Protein AF-A0A822ZJR9-F1 (afdb_monomer)

Structure (mmCIF, N/CA/C/O backbone):
data_AF-A0A822ZJR9-F1
#
_entry.id   AF-A0A822ZJR9-F1
#
loop_
_atom_site.group_PDB
_atom_site.id
_atom_site.type_symbol
_atom_site.label_atom_id
_atom_site.label_alt_id
_atom_site.label_comp_id
_atom_site.label_asym_id
_atom_site.label_entity_id
_atom_site.label_seq_id
_atom_site.pdbx_PDB_ins_code
_atom_site.Cartn_x
_atom_site.Cartn_y
_atom_site.Cartn_z
_atom_site.occupancy
_atom_site.B_iso_or_equiv
_atom_site.auth_seq_id
_atom_site.auth_comp_id
_atom_site.auth_asym_id
_atom_site.auth_atom_id
_atom_site.pdbx_PDB_model_num
ATOM 1 N N . MET A 1 1 ? 11.498 7.352 3.645 1.00 55.00 1 MET A N 1
ATOM 2 C CA . MET A 1 1 ? 10.530 6.544 2.865 1.00 55.00 1 MET A CA 1
ATOM 3 C C . MET A 1 1 ? 10.529 6.966 1.401 1.00 55.00 1 MET A C 1
ATOM 5 O O . MET A 1 1 ? 10.948 6.162 0.586 1.00 55.00 1 MET A O 1
ATOM 9 N N . ALA A 1 2 ? 10.195 8.222 1.071 1.00 63.12 2 ALA A N 1
ATOM 10 C CA . ALA A 1 2 ? 10.284 8.733 -0.307 1.00 63.12 2 ALA A CA 1
ATOM 11 C C . ALA A 1 2 ? 11.698 8.633 -0.921 1.00 63.12 2 ALA A C 1
ATOM 13 O O . ALA A 1 2 ? 11.830 8.381 -2.107 1.00 63.12 2 ALA A O 1
ATOM 14 N N . HIS A 1 3 ? 12.758 8.756 -0.108 1.00 62.84 3 HIS A N 1
ATOM 15 C CA . HIS A 1 3 ? 14.145 8.642 -0.580 1.00 62.84 3 HIS A CA 1
ATOM 16 C C . HIS A 1 3 ? 14.495 7.245 -1.129 1.00 62.84 3 HIS A C 1
ATOM 18 O O . HIS A 1 3 ? 15.097 7.144 -2.191 1.00 62.84 3 HIS A O 1
ATOM 24 N N . SER A 1 4 ? 14.069 6.171 -0.454 1.00 65.31 4 SER A N 1
ATOM 25 C CA . SER A 1 4 ? 14.278 4.793 -0.924 1.00 65.31 4 SER A CA 1
ATOM 26 C C . SER A 1 4 ? 13.485 4.521 -2.204 1.00 65.31 4 SER A C 1
ATOM 28 O O . SER A 1 4 ? 14.020 3.955 -3.148 1.00 65.31 4 SER A O 1
ATOM 30 N N . LEU A 1 5 ? 12.238 4.999 -2.263 1.00 67.38 5 LEU A N 1
ATOM 31 C CA . LEU A 1 5 ? 11.376 4.917 -3.448 1.00 67.38 5 LEU A CA 1
ATOM 32 C C . LEU A 1 5 ? 11.964 5.672 -4.649 1.00 67.38 5 LEU A C 1
ATOM 34 O O . LEU A 1 5 ? 12.014 5.125 -5.743 1.00 67.38 5 LEU A O 1
ATOM 38 N N . ALA A 1 6 ? 12.482 6.884 -4.440 1.00 73.94 6 ALA A N 1
ATOM 39 C CA . ALA A 1 6 ? 13.156 7.663 -5.478 1.00 73.94 6 ALA A CA 1
ATOM 40 C C . ALA A 1 6 ? 14.447 6.985 -5.967 1.00 73.94 6 ALA A C 1
ATOM 42 O O . ALA A 1 6 ? 14.752 7.016 -7.158 1.00 73.94 6 ALA A O 1
ATOM 43 N N . HIS A 1 7 ? 15.192 6.339 -5.065 1.00 71.69 7 HIS A N 1
ATOM 44 C CA . HIS A 1 7 ? 16.377 5.567 -5.427 1.00 71.69 7 HIS A CA 1
ATOM 45 C C . HIS A 1 7 ? 16.018 4.337 -6.276 1.00 71.69 7 HIS A C 1
ATOM 47 O O . HIS A 1 7 ? 16.627 4.112 -7.318 1.00 71.69 7 HIS A O 1
ATOM 53 N N . ILE A 1 8 ? 14.976 3.600 -5.886 1.00 69.06 8 ILE A N 1
ATOM 54 C CA . ILE A 1 8 ? 14.437 2.456 -6.634 1.00 69.06 8 ILE A CA 1
ATOM 55 C C . ILE A 1 8 ? 13.942 2.901 -8.019 1.00 69.06 8 ILE A C 1
ATOM 57 O O . ILE A 1 8 ? 14.329 2.310 -9.025 1.00 69.06 8 ILE A O 1
ATOM 61 N N . ALA A 1 9 ? 13.168 3.989 -8.092 1.00 70.75 9 ALA A N 1
ATOM 62 C CA . ALA A 1 9 ? 12.710 4.570 -9.354 1.00 70.75 9 ALA A CA 1
ATOM 63 C C . ALA A 1 9 ? 13.883 4.973 -10.264 1.00 70.75 9 ALA A C 1
ATOM 65 O O . ALA A 1 9 ? 13.851 4.710 -11.463 1.00 70.75 9 ALA A O 1
ATOM 66 N N . SER A 1 10 ? 14.955 5.544 -9.703 1.00 73.38 10 SER A N 1
ATOM 67 C CA . SER A 1 10 ? 16.170 5.878 -10.455 1.00 73.38 10 SER A CA 1
ATOM 68 C C . SER A 1 10 ? 16.875 4.641 -11.019 1.00 73.38 10 SER A C 1
ATOM 70 O O . SER A 1 10 ? 17.379 4.697 -12.136 1.00 73.38 10 SER A O 1
ATOM 72 N N . LEU A 1 11 ? 16.932 3.540 -10.268 1.00 67.81 11 LEU A N 1
ATOM 73 C CA . LEU A 1 11 ? 17.582 2.302 -10.714 1.00 67.81 11 LEU A CA 1
ATOM 74 C C . LEU A 1 11 ? 16.792 1.594 -11.812 1.00 67.81 11 LEU A C 1
ATOM 76 O O . LEU A 1 11 ? 17.369 1.012 -12.725 1.00 67.81 11 LEU A O 1
ATOM 80 N N . LEU A 1 12 ? 15.469 1.663 -11.733 1.00 64.94 12 LEU A N 1
ATOM 81 C CA . LEU A 1 12 ? 14.580 1.066 -12.723 1.00 64.94 12 LEU A CA 1
ATOM 82 C C . LEU A 1 12 ? 14.534 1.890 -14.016 1.00 64.94 12 LEU A C 1
ATOM 84 O O . LEU A 1 12 ? 14.572 1.312 -15.098 1.00 64.94 12 LEU A O 1
ATOM 88 N N . LYS A 1 13 ? 14.591 3.223 -13.911 1.00 65.19 13 LYS A N 1
ATOM 89 C CA . LYS A 1 13 ? 14.700 4.145 -15.052 1.00 65.19 13 LYS A CA 1
ATOM 90 C C . LYS A 1 13 ? 15.985 3.955 -15.870 1.00 65.19 13 LYS A C 1
ATOM 92 O O . LYS A 1 13 ? 15.970 4.140 -17.078 1.00 65.19 13 LYS A O 1
ATOM 97 N N . VAL A 1 14 ? 17.087 3.533 -15.242 1.00 59.12 14 VAL A N 1
ATOM 98 C CA . VAL A 1 14 ? 18.353 3.200 -15.934 1.00 59.12 14 VAL A CA 1
ATOM 99 C C . VAL A 1 14 ? 18.222 1.966 -16.847 1.00 59.12 14 VAL A C 1
ATOM 101 O O . VAL A 1 14 ? 19.058 1.771 -17.724 1.00 59.12 14 VAL A O 1
ATOM 104 N N . ARG A 1 15 ? 17.177 1.139 -16.684 1.00 55.38 15 ARG A N 1
ATOM 105 C CA . ARG A 1 15 ? 16.982 -0.104 -17.453 1.00 55.38 15 ARG A CA 1
ATOM 106 C C . ARG A 1 15 ? 15.928 -0.021 -18.563 1.00 55.38 15 ARG A C 1
ATOM 108 O O . ARG A 1 15 ? 15.879 -0.920 -19.396 1.00 55.38 15 ARG A O 1
ATOM 115 N N . GLU A 1 16 ? 15.089 1.013 -18.576 1.00 53.03 16 GLU A N 1
ATOM 116 C CA . GLU A 1 16 ? 14.049 1.206 -19.601 1.00 53.03 16 GLU A CA 1
ATOM 117 C C . GLU A 1 16 ? 14.581 1.672 -20.956 1.00 53.03 16 GLU A C 1
ATOM 119 O O . GLU A 1 16 ? 13.876 1.524 -21.951 1.00 53.03 16 GLU A O 1
ATOM 124 N N . ASP A 1 17 ? 15.818 2.177 -21.018 1.00 52.81 17 ASP A N 1
ATOM 125 C CA . ASP A 1 17 ? 16.456 2.563 -22.284 1.00 52.81 17 ASP A CA 1
ATOM 126 C C . ASP A 1 17 ? 16.652 1.372 -23.241 1.00 52.81 17 ASP A C 1
ATOM 128 O O . ASP A 1 17 ? 16.942 1.595 -24.415 1.00 52.81 17 ASP 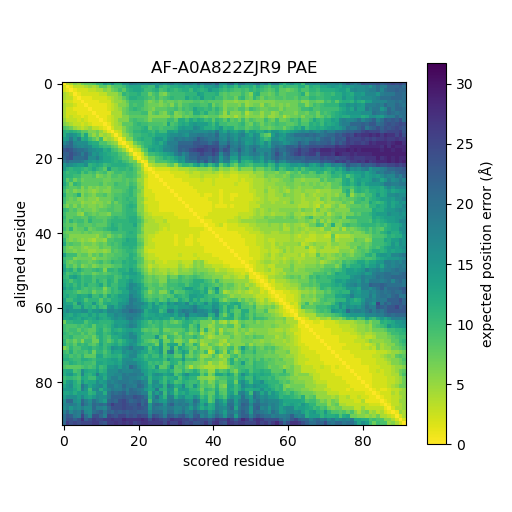A O 1
ATOM 132 N N . ASP A 1 18 ? 16.467 0.125 -22.776 1.00 52.31 18 ASP A N 1
ATOM 133 C CA . ASP A 1 18 ? 16.682 -1.056 -23.610 1.00 52.31 18 ASP A CA 1
ATOM 134 C C . ASP A 1 18 ? 15.397 -1.689 -24.173 1.00 52.31 18 ASP A C 1
ATOM 136 O O . ASP A 1 18 ? 15.343 -1.850 -25.388 1.00 52.31 18 ASP A O 1
ATOM 140 N N . GLN A 1 19 ? 14.337 -2.041 -23.420 1.00 50.09 19 GLN A N 1
ATOM 141 C CA . GLN A 1 19 ? 13.155 -2.709 -24.021 1.00 50.09 19 GLN A CA 1
ATOM 142 C C . GLN A 1 19 ? 11.825 -2.544 -23.250 1.00 50.09 19 GLN A C 1
ATOM 144 O O . GLN A 1 19 ? 11.732 -2.881 -22.075 1.00 50.09 19 GLN A O 1
ATOM 149 N N . SER A 1 20 ? 10.764 -2.205 -24.003 1.00 48.06 20 SER A N 1
ATOM 150 C CA . SER A 1 20 ? 9.322 -2.369 -23.708 1.00 48.06 20 SER A CA 1
ATOM 151 C C . SER A 1 20 ? 8.653 -1.347 -22.768 1.00 48.06 20 SER A C 1
ATOM 153 O O . SER A 1 20 ? 8.737 -1.429 -21.550 1.00 48.06 20 SER A O 1
ATOM 155 N N . GLY A 1 21 ? 7.884 -0.428 -23.363 1.00 49.75 21 GLY A N 1
ATOM 156 C CA . GLY A 1 21 ? 7.197 0.699 -22.716 1.00 49.75 21 GLY A CA 1
ATOM 157 C C . GLY A 1 21 ? 5.924 0.392 -21.912 1.00 49.75 21 GLY A C 1
ATOM 158 O O . GLY A 1 21 ? 4.968 1.156 -22.016 1.00 49.75 21 GLY A O 1
ATOM 159 N N . ASP A 1 22 ? 5.902 -0.671 -21.103 1.00 56.94 22 ASP A N 1
ATOM 160 C CA . ASP A 1 22 ? 5.029 -0.709 -19.912 1.00 56.94 22 ASP A CA 1
ATOM 161 C C . ASP A 1 22 ? 5.933 -0.533 -18.691 1.00 56.94 22 ASP A C 1
ATOM 163 O O . ASP A 1 22 ? 6.506 -1.477 -18.147 1.00 56.94 22 ASP A O 1
ATOM 167 N N . GLY A 1 23 ? 6.211 0.738 -18.430 1.00 64.62 23 GLY A N 1
ATOM 168 C CA . GLY A 1 23 ? 7.421 1.175 -17.762 1.00 64.62 23 GLY A CA 1
ATOM 169 C C . GLY A 1 23 ? 7.386 1.149 -16.240 1.00 64.62 23 GLY A C 1
ATOM 170 O O . GLY A 1 23 ? 6.335 1.014 -15.610 1.00 64.62 23 GLY A O 1
ATOM 171 N N . ILE A 1 24 ? 8.543 1.401 -15.630 1.00 68.62 24 ILE A N 1
ATOM 172 C CA . ILE A 1 24 ? 8.684 1.686 -14.201 1.00 68.62 24 ILE A CA 1
ATOM 173 C C . ILE A 1 24 ? 7.698 2.750 -13.730 1.00 68.62 24 ILE A C 1
ATOM 175 O O . ILE A 1 24 ? 7.187 2.683 -12.618 1.00 68.62 24 ILE A O 1
ATOM 179 N N . GLU A 1 25 ? 7.397 3.721 -14.582 1.00 72.31 25 GLU A N 1
ATOM 180 C CA . GLU A 1 25 ? 6.469 4.801 -14.281 1.00 72.31 25 GLU A CA 1
ATOM 181 C C . GLU A 1 25 ? 5.051 4.268 -14.007 1.00 72.31 25 GLU A C 1
ATOM 183 O O . GLU A 1 25 ? 4.369 4.760 -13.111 1.00 72.31 25 GLU A O 1
ATOM 188 N N . SER A 1 26 ? 4.645 3.184 -14.678 1.00 78.06 26 SER A N 1
ATOM 189 C CA . SER A 1 26 ? 3.391 2.460 -14.418 1.00 78.06 26 SER A CA 1
ATOM 190 C C . SER A 1 26 ? 3.399 1.800 -13.032 1.00 78.06 26 SER A C 1
ATOM 192 O O . SER A 1 26 ? 2.448 1.942 -12.256 1.00 78.06 26 SER A O 1
ATOM 194 N N . VAL A 1 27 ? 4.509 1.146 -12.667 1.00 78.75 27 VAL A N 1
ATOM 195 C CA . VAL A 1 27 ? 4.698 0.520 -11.346 1.00 78.75 27 VAL A CA 1
ATOM 196 C C . VAL A 1 27 ? 4.704 1.573 -10.237 1.00 78.75 27 VAL A C 1
ATOM 198 O O . VAL A 1 27 ? 4.007 1.407 -9.238 1.00 78.75 27 VAL A O 1
ATOM 201 N N . ILE A 1 28 ? 5.437 2.674 -10.409 1.00 79.50 28 ILE A N 1
ATOM 202 C CA . ILE A 1 28 ? 5.529 3.750 -9.415 1.00 79.50 28 ILE A CA 1
ATOM 203 C C . ILE A 1 28 ? 4.181 4.450 -9.241 1.00 79.50 28 ILE A C 1
ATOM 205 O O . ILE A 1 28 ? 3.732 4.577 -8.105 1.00 79.50 28 ILE A O 1
ATOM 209 N N . ASN A 1 29 ? 3.481 4.796 -10.325 1.00 82.44 29 ASN A N 1
ATOM 210 C CA . ASN A 1 29 ? 2.139 5.387 -10.240 1.00 82.44 29 ASN A CA 1
ATOM 211 C C . ASN A 1 29 ? 1.159 4.473 -9.490 1.00 82.44 29 ASN A C 1
ATOM 213 O O . ASN A 1 29 ? 0.351 4.931 -8.681 1.00 82.44 29 ASN A O 1
ATOM 217 N N . ARG A 1 30 ? 1.246 3.159 -9.716 1.00 83.94 30 ARG A N 1
ATOM 218 C CA . ARG A 1 30 ? 0.410 2.177 -9.019 1.00 83.94 30 ARG A CA 1
ATOM 219 C C . ARG A 1 30 ? 0.752 2.077 -7.532 1.00 83.94 30 ARG A C 1
ATOM 221 O O . ARG A 1 30 ? -0.154 2.000 -6.705 1.00 83.94 30 ARG A O 1
ATOM 228 N N . VAL A 1 31 ? 2.036 2.123 -7.183 1.00 83.31 31 VAL A N 1
ATOM 229 C CA . VAL A 1 31 ? 2.499 2.159 -5.788 1.00 83.31 31 VAL A CA 1
ATOM 230 C C . VAL A 1 31 ? 2.041 3.444 -5.098 1.00 83.31 31 VAL A C 1
ATOM 232 O O . VAL A 1 31 ? 1.505 3.373 -3.996 1.00 83.31 31 VAL A O 1
ATOM 235 N N . GLU A 1 32 ? 2.175 4.603 -5.743 1.00 82.44 32 GLU A N 1
ATOM 236 C CA . GLU A 1 32 ? 1.712 5.888 -5.207 1.00 82.44 32 GLU A CA 1
ATOM 237 C C . GLU A 1 32 ? 0.192 5.922 -5.000 1.00 82.44 32 GLU A C 1
ATOM 239 O O . GLU A 1 32 ? -0.259 6.386 -3.952 1.00 82.44 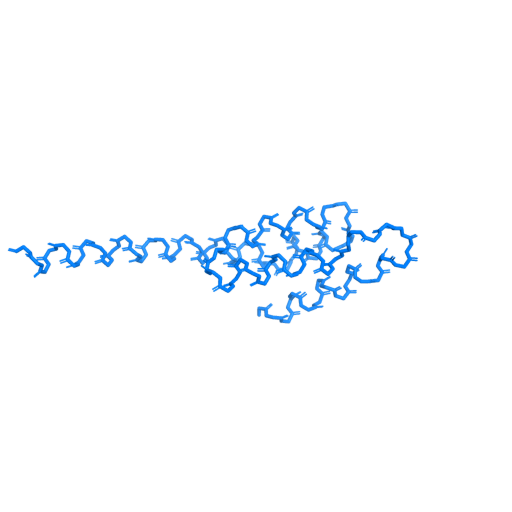32 GLU A O 1
ATOM 244 N N . SER A 1 33 ? -0.594 5.353 -5.922 1.00 86.50 33 SER A N 1
ATOM 245 C CA . SER A 1 33 ? -2.048 5.205 -5.754 1.00 86.50 33 SER A CA 1
ATOM 246 C C . SER A 1 33 ? -2.392 4.369 -4.520 1.00 86.50 33 SER A C 1
ATOM 248 O O . SER A 1 33 ? -3.211 4.778 -3.699 1.00 86.50 33 SER A O 1
ATOM 250 N N . PHE A 1 34 ? -1.730 3.222 -4.331 1.00 85.00 34 PHE A N 1
ATOM 251 C CA . PHE A 1 34 ? -1.960 2.388 -3.151 1.00 85.00 34 PHE A CA 1
ATOM 252 C C . PHE A 1 34 ? -1.529 3.075 -1.853 1.00 85.00 34 PHE A C 1
ATOM 254 O O . PHE A 1 34 ? -2.234 2.978 -0.850 1.00 85.00 34 PHE A O 1
ATOM 261 N N . LEU A 1 35 ? -0.420 3.818 -1.863 1.00 79.81 35 LEU A N 1
ATOM 262 C CA . LEU A 1 35 ? 0.005 4.612 -0.709 1.00 79.81 35 LEU A CA 1
ATOM 263 C C . LEU A 1 35 ? -1.013 5.709 -0.363 1.00 79.81 35 LEU A C 1
ATOM 265 O O . LEU A 1 35 ? -1.304 5.902 0.816 1.00 79.81 35 LEU A O 1
ATOM 269 N N . ALA A 1 36 ? -1.577 6.392 -1.364 1.00 83.44 36 ALA A N 1
ATOM 270 C CA . ALA A 1 36 ? -2.611 7.411 -1.163 1.00 83.44 36 ALA A CA 1
ATOM 271 C C . ALA A 1 36 ? -3.899 6.829 -0.555 1.00 83.44 36 ALA A C 1
ATOM 273 O O . ALA A 1 36 ? -4.579 7.499 0.219 1.00 83.44 36 ALA A O 1
ATOM 274 N N . GLU A 1 37 ? -4.205 5.568 -0.862 1.00 85.38 37 GLU A N 1
ATOM 275 C CA . GLU A 1 37 ? -5.342 4.827 -0.308 1.00 85.38 37 GLU A CA 1
ATOM 276 C C . GLU A 1 37 ? -5.040 4.146 1.044 1.00 85.38 37 GLU A C 1
ATOM 278 O O . GLU A 1 37 ? -5.923 3.507 1.613 1.00 85.38 37 GLU A O 1
ATOM 283 N N . GLY A 1 38 ? -3.808 4.246 1.566 1.00 80.88 38 GLY A N 1
ATOM 284 C CA . GLY A 1 38 ? -3.377 3.547 2.788 1.00 80.88 38 GLY A CA 1
ATOM 285 C C . GLY A 1 38 ? -3.181 2.032 2.612 1.00 80.88 38 GLY A C 1
ATOM 286 O O . GLY A 1 38 ? -3.000 1.300 3.583 1.00 80.88 38 GLY A O 1
ATOM 287 N N . LYS A 1 39 ? -3.186 1.542 1.371 1.00 83.44 39 LYS A N 1
ATOM 288 C CA . LYS A 1 39 ? -3.032 0.131 0.992 1.00 83.44 39 LYS A CA 1
ATOM 289 C C . LYS A 1 39 ? -1.559 -0.270 0.943 1.00 83.44 39 LYS A C 1
ATOM 291 O O . LYS A 1 39 ? -0.973 -0.511 -0.110 1.00 83.44 39 LYS A O 1
ATOM 296 N N . LEU A 1 40 ? -0.920 -0.284 2.111 1.00 80.44 40 LEU A N 1
ATOM 297 C CA . LEU A 1 40 ? 0.526 -0.493 2.231 1.00 80.44 40 LEU A CA 1
ATOM 298 C C . LEU A 1 40 ? 0.989 -1.893 1.791 1.00 80.44 40 LEU A C 1
ATO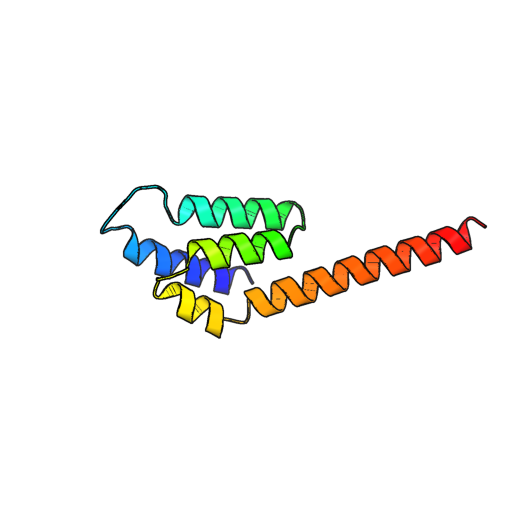M 300 O O . LEU A 1 40 ? 2.125 -2.038 1.338 1.00 80.44 40 LEU A O 1
ATOM 304 N N . ALA A 1 41 ? 0.139 -2.916 1.917 1.00 80.50 41 ALA A N 1
ATOM 305 C CA . ALA A 1 41 ? 0.464 -4.274 1.480 1.00 80.50 41 ALA A CA 1
ATOM 306 C C . ALA A 1 41 ? 0.444 -4.378 -0.051 1.00 80.50 41 ALA A C 1
ATOM 308 O O . ALA A 1 41 ? 1.393 -4.868 -0.654 1.00 80.50 41 ALA A O 1
ATOM 309 N N . GLU A 1 42 ? -0.583 -3.821 -0.684 1.00 84.31 42 GLU A N 1
ATOM 310 C CA . GLU A 1 42 ? -0.737 -3.788 -2.135 1.00 84.31 42 GLU A CA 1
ATOM 311 C C . GLU A 1 42 ? 0.322 -2.898 -2.797 1.00 84.31 42 GLU A C 1
ATOM 313 O O . GLU A 1 42 ? 0.831 -3.236 -3.865 1.00 84.31 42 GLU A O 1
ATOM 318 N N . ALA A 1 43 ? 0.717 -1.803 -2.136 1.00 83.56 43 ALA A N 1
ATOM 319 C CA . ALA A 1 43 ? 1.866 -0.992 -2.534 1.00 83.56 43 ALA A CA 1
ATOM 320 C C . ALA A 1 43 ? 3.169 -1.808 -2.508 1.00 83.56 43 ALA A C 1
ATOM 322 O O . ALA A 1 43 ? 3.993 -1.691 -3.415 1.00 83.56 43 ALA A O 1
ATOM 323 N N . ALA A 1 44 ? 3.355 -2.649 -1.487 1.00 81.25 44 ALA A N 1
ATOM 324 C CA . ALA A 1 44 ? 4.526 -3.508 -1.381 1.00 81.25 44 ALA A CA 1
ATOM 325 C C . ALA A 1 44 ? 4.558 -4.584 -2.474 1.00 81.25 44 ALA A C 1
ATOM 327 O O . ALA A 1 44 ? 5.587 -4.757 -3.126 1.00 81.25 44 ALA A O 1
ATOM 328 N N . ASP A 1 45 ? 3.429 -5.244 -2.721 1.00 83.88 45 ASP A N 1
ATOM 329 C CA . ASP A 1 45 ? 3.330 -6.327 -3.701 1.00 83.88 45 ASP A CA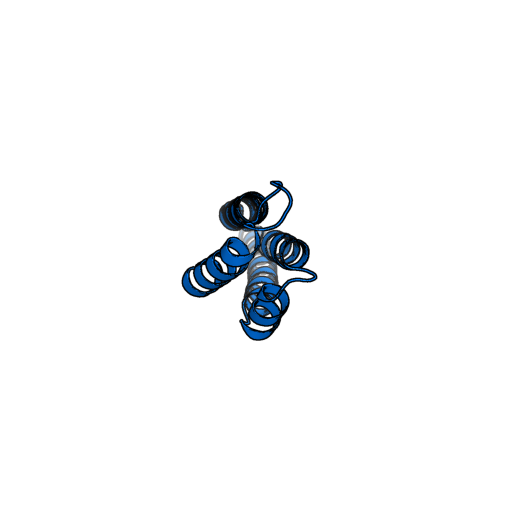 1
ATOM 330 C C . ASP A 1 45 ? 3.436 -5.816 -5.146 1.00 83.88 45 ASP A C 1
ATOM 332 O O . ASP A 1 45 ? 4.084 -6.447 -5.983 1.00 83.88 45 ASP A O 1
ATOM 336 N N . ALA A 1 46 ? 2.851 -4.650 -5.449 1.00 84.56 46 ALA A N 1
ATOM 337 C CA . ALA A 1 46 ? 2.985 -4.015 -6.760 1.00 84.56 46 ALA A CA 1
ATOM 338 C C . ALA A 1 46 ? 4.438 -3.630 -7.058 1.00 84.56 46 ALA A C 1
ATOM 340 O O . ALA A 1 46 ? 4.909 -3.824 -8.180 1.00 84.56 46 ALA A O 1
ATOM 341 N N . LEU A 1 47 ? 5.157 -3.124 -6.052 1.00 80.06 47 LEU A N 1
ATOM 342 C CA . LEU A 1 47 ? 6.559 -2.765 -6.203 1.00 80.06 47 LEU A CA 1
ATOM 343 C C . LEU A 1 47 ? 7.448 -4.014 -6.338 1.00 80.06 47 LEU A C 1
ATOM 345 O O . LEU A 1 47 ? 8.267 -4.072 -7.247 1.00 80.06 47 LEU A O 1
ATOM 349 N N . GLU A 1 48 ? 7.259 -5.034 -5.495 1.00 79.44 48 GLU A N 1
ATOM 350 C CA . GLU A 1 48 ? 8.008 -6.302 -5.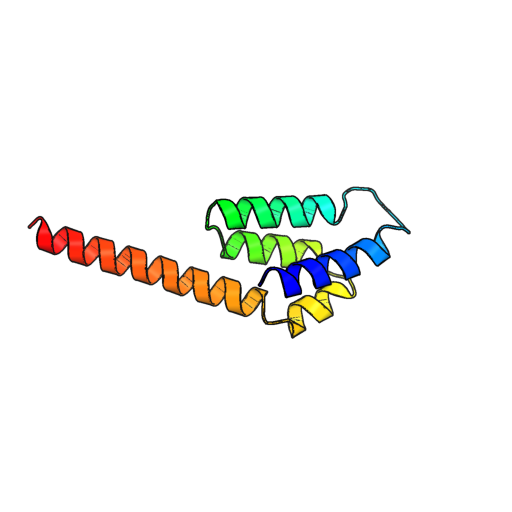554 1.00 79.44 48 GLU A CA 1
ATOM 351 C C . GLU A 1 48 ? 7.799 -7.025 -6.898 1.00 79.44 48 GLU A C 1
ATOM 353 O O . GLU A 1 48 ? 8.758 -7.486 -7.521 1.00 79.44 48 GLU A O 1
ATOM 358 N N . GLY A 1 49 ? 6.560 -7.059 -7.396 1.00 80.19 49 GLY A N 1
ATOM 359 C CA . GLY A 1 49 ? 6.240 -7.613 -8.712 1.00 80.19 49 GLY A CA 1
ATOM 360 C C . GLY A 1 49 ? 6.845 -6.814 -9.869 1.00 80.19 49 GLY A C 1
ATOM 361 O O . GLY A 1 49 ? 7.308 -7.413 -10.837 1.00 80.19 49 GLY A O 1
ATOM 362 N N . GLY A 1 50 ? 6.880 -5.483 -9.755 1.00 76.81 50 GLY A N 1
ATOM 363 C CA . GLY A 1 50 ? 7.420 -4.589 -10.781 1.00 76.81 50 GLY A CA 1
ATOM 364 C C . GLY A 1 50 ? 8.947 -4.579 -10.883 1.00 76.81 50 GLY A C 1
ATOM 365 O O . GLY A 1 50 ? 9.479 -4.253 -11.941 1.00 76.81 50 GLY A O 1
ATOM 366 N N . VAL A 1 51 ? 9.666 -4.959 -9.819 1.00 74.81 51 VAL A N 1
ATOM 367 C CA . VAL A 1 51 ? 11.140 -5.034 -9.838 1.00 74.81 51 VAL A CA 1
ATOM 368 C C . VAL A 1 51 ? 11.696 -6.428 -10.090 1.00 74.81 51 VAL A C 1
ATOM 370 O O . VAL A 1 51 ? 12.905 -6.551 -10.289 1.00 74.81 51 VAL A O 1
ATOM 373 N N . ARG A 1 52 ? 10.863 -7.474 -10.052 1.00 74.00 52 ARG A N 1
ATOM 374 C CA . ARG A 1 52 ? 11.311 -8.866 -10.161 1.00 74.00 52 ARG A CA 1
ATOM 375 C C . ARG A 1 52 ? 12.146 -9.085 -11.429 1.00 74.00 52 ARG A C 1
ATOM 377 O O . ARG A 1 52 ? 11.734 -8.737 -12.534 1.00 74.00 52 ARG A O 1
ATOM 384 N N . GLY A 1 53 ? 13.318 -9.694 -11.274 1.00 68.25 53 GLY A N 1
ATOM 385 C CA . GLY A 1 53 ? 14.279 -9.914 -12.354 1.00 68.25 53 GLY A CA 1
ATOM 386 C C . GLY A 1 53 ? 15.088 -8.667 -12.727 1.00 68.25 53 GLY A C 1
ATOM 387 O O . GLY A 1 53 ? 15.648 -8.609 -13.827 1.00 68.25 53 GLY A O 1
ATOM 388 N N . SER A 1 54 ? 15.144 -7.652 -11.857 1.00 70.88 54 SER A N 1
ATOM 389 C CA . SER A 1 54 ? 15.956 -6.445 -12.049 1.00 70.88 54 SER A CA 1
ATOM 390 C C . SER A 1 54 ? 16.971 -6.199 -10.946 1.00 70.88 54 SER A C 1
ATOM 392 O O . SER A 1 54 ? 16.831 -6.70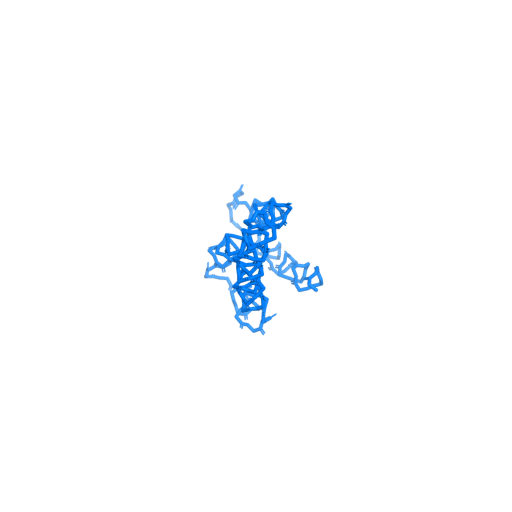1 -9.842 1.00 70.88 54 SER A O 1
ATOM 394 N N . GLN A 1 55 ? 17.993 -5.385 -11.230 1.00 67.38 55 GLN A N 1
ATOM 395 C CA . GLN A 1 55 ? 18.929 -4.926 -10.194 1.00 67.38 55 GLN A CA 1
ATOM 396 C C . GLN A 1 55 ? 18.217 -4.168 -9.064 1.00 67.38 55 GLN A C 1
ATOM 398 O O . GLN A 1 55 ? 18.706 -4.128 -7.939 1.00 67.38 55 GLN A O 1
ATOM 403 N N . ALA A 1 56 ? 17.038 -3.600 -9.330 1.00 67.31 56 ALA A N 1
ATOM 404 C CA . ALA A 1 56 ? 16.236 -2.982 -8.289 1.00 67.31 56 ALA A CA 1
ATOM 405 C C . ALA A 1 56 ? 15.547 -4.003 -7.373 1.00 67.31 56 ALA A C 1
ATOM 407 O O . ALA A 1 56 ? 15.188 -3.631 -6.263 1.00 67.31 56 ALA A O 1
ATOM 408 N N . GLU A 1 57 ? 15.418 -5.276 -7.768 1.00 69.62 57 GLU A N 1
ATOM 409 C CA . GLU A 1 57 ? 15.015 -6.352 -6.854 1.00 69.62 57 GLU A CA 1
ATOM 410 C C . GLU A 1 57 ? 15.995 -6.446 -5.686 1.00 69.62 57 GLU A C 1
ATOM 412 O O . GLU A 1 57 ? 15.580 -6.440 -4.532 1.00 69.62 57 GLU A O 1
ATOM 417 N N . GLU A 1 58 ? 17.297 -6.415 -5.970 1.00 66.44 58 GLU A N 1
ATOM 418 C CA . GLU A 1 58 ? 18.341 -6.458 -4.945 1.00 66.44 58 GLU A CA 1
ATOM 419 C C . GLU A 1 58 ? 18.265 -5.234 -4.019 1.00 66.44 58 GLU A C 1
ATOM 421 O O . GLU A 1 58 ? 18.318 -5.366 -2.798 1.00 66.44 58 GLU A O 1
ATOM 426 N N . VAL A 1 59 ? 18.020 -4.043 -4.570 1.00 68.56 59 VAL A N 1
ATOM 427 C CA . VAL A 1 59 ? 17.865 -2.818 -3.769 1.00 68.56 59 VAL A CA 1
ATOM 428 C C . VAL A 1 59 ? 16.564 -2.795 -2.967 1.00 68.56 59 VAL A C 1
ATOM 430 O O . VAL A 1 59 ? 16.549 -2.249 -1.866 1.00 68.56 59 VAL A O 1
ATOM 433 N N . ILE A 1 60 ? 15.487 -3.419 -3.444 1.00 67.69 60 ILE A N 1
ATOM 434 C CA . ILE A 1 60 ? 14.251 -3.588 -2.669 1.00 67.69 60 ILE A CA 1
ATOM 435 C C . ILE A 1 60 ? 14.427 -4.593 -1.536 1.00 67.69 60 ILE A C 1
ATOM 437 O O . ILE A 1 60 ? 13.978 -4.331 -0.417 1.00 67.69 60 ILE A O 1
ATOM 441 N N . VAL A 1 61 ? 15.094 -5.712 -1.810 1.00 61.38 61 VAL A N 1
ATOM 442 C CA . VAL A 1 61 ? 15.399 -6.749 -0.819 1.00 61.38 61 VAL A CA 1
ATOM 443 C C . VAL A 1 61 ? 16.321 -6.196 0.273 1.00 61.38 61 VAL A C 1
ATOM 445 O O . VAL A 1 61 ? 16.114 -6.489 1.450 1.00 61.38 61 VAL A O 1
ATOM 448 N N . ILE A 1 62 ? 17.291 -5.350 -0.092 1.00 56.81 62 ILE A N 1
ATOM 449 C CA . ILE A 1 62 ? 18.215 -4.696 0.850 1.00 56.81 62 ILE A CA 1
ATOM 450 C C . ILE A 1 62 ? 17.574 -3.475 1.531 1.00 56.81 62 ILE A C 1
ATOM 452 O O . ILE A 1 62 ? 17.883 -3.167 2.678 1.00 56.81 62 ILE A O 1
ATOM 456 N N . GLY A 1 63 ? 16.678 -2.764 0.848 1.00 65.62 63 GLY A N 1
ATOM 457 C CA . GLY A 1 63 ? 16.212 -1.431 1.234 1.00 65.62 63 GLY A CA 1
ATOM 458 C C . GLY A 1 63 ? 15.229 -1.363 2.403 1.00 65.62 63 GLY A C 1
ATOM 459 O O . GLY A 1 63 ? 14.670 -0.289 2.625 1.00 65.62 63 GLY A O 1
ATOM 460 N N . ASP A 1 64 ? 14.970 -2.470 3.110 1.00 70.81 64 ASP A N 1
ATOM 461 C CA . ASP A 1 64 ? 14.013 -2.630 4.226 1.00 70.81 64 ASP A CA 1
ATOM 462 C C . ASP A 1 64 ? 12.575 -2.135 3.952 1.00 70.81 64 ASP A C 1
ATOM 464 O O . ASP A 1 64 ? 11.692 -2.254 4.804 1.00 70.81 64 ASP A O 1
ATOM 468 N N . TRP A 1 65 ? 12.293 -1.605 2.762 1.00 75.25 65 TRP A N 1
ATOM 469 C CA . TRP A 1 65 ? 11.080 -0.848 2.491 1.00 75.25 65 TRP A CA 1
ATOM 470 C C . TRP A 1 65 ? 9.849 -1.751 2.461 1.00 75.25 65 TRP A C 1
ATOM 472 O O . TRP A 1 65 ? 8.877 -1.460 3.152 1.00 75.25 65 TRP A O 1
ATOM 482 N N . VAL A 1 66 ? 9.909 -2.887 1.755 1.00 73.06 66 VAL A N 1
ATOM 483 C CA . VAL A 1 66 ? 8.810 -3.875 1.710 1.00 73.06 66 VAL A CA 1
ATOM 484 C C . VAL A 1 66 ? 8.502 -4.401 3.112 1.00 73.06 66 VAL A C 1
ATOM 486 O O . VAL A 1 66 ? 7.344 -4.484 3.525 1.00 73.06 66 VAL A O 1
ATOM 489 N N . LYS A 1 67 ? 9.549 -4.688 3.890 1.00 78.94 67 LYS A N 1
ATOM 490 C CA . LYS A 1 67 ? 9.432 -5.147 5.277 1.00 78.94 67 LYS A CA 1
ATOM 491 C C . LYS A 1 67 ? 8.794 -4.081 6.170 1.00 78.94 67 LYS A C 1
ATOM 493 O O . LYS A 1 67 ? 7.900 -4.386 6.958 1.00 78.94 67 LYS A O 1
ATOM 498 N N . GLN A 1 68 ? 9.209 -2.824 6.034 1.00 79.50 68 GLN A N 1
ATOM 499 C CA . GLN A 1 68 ? 8.666 -1.710 6.806 1.00 79.50 68 GLN A CA 1
ATOM 500 C C . GLN A 1 68 ? 7.214 -1.384 6.418 1.00 79.50 68 GLN A C 1
ATOM 502 O O . GLN A 1 68 ? 6.403 -1.113 7.305 1.00 79.50 68 GLN A O 1
ATOM 507 N N . ALA A 1 69 ? 6.873 -1.449 5.128 1.00 78.94 69 ALA A N 1
ATOM 508 C CA . ALA A 1 69 ? 5.515 -1.252 4.623 1.00 78.94 69 ALA A CA 1
ATOM 509 C C . ALA A 1 69 ? 4.557 -2.322 5.168 1.00 78.94 69 ALA A C 1
ATOM 511 O O . ALA A 1 69 ? 3.517 -1.979 5.731 1.00 78.94 69 ALA A O 1
ATOM 512 N N . ARG A 1 70 ? 4.948 -3.605 5.122 1.00 79.00 70 ARG A N 1
ATOM 513 C CA . ARG A 1 70 ? 4.155 -4.705 5.703 1.00 79.00 70 ARG A CA 1
ATOM 514 C C . ARG A 1 70 ? 3.997 -4.574 7.218 1.00 79.00 70 ARG A C 1
ATOM 516 O O . ARG A 1 70 ? 2.890 -4.725 7.730 1.00 79.00 70 ARG A O 1
ATOM 523 N N . ASN A 1 71 ? 5.060 -4.221 7.942 1.00 81.38 71 ASN A N 1
ATOM 524 C CA . ASN A 1 71 ? 4.980 -4.007 9.392 1.00 81.38 71 ASN A CA 1
ATOM 525 C C . ASN A 1 71 ? 4.020 -2.866 9.764 1.00 81.38 71 ASN A C 1
ATOM 527 O O . ASN A 1 71 ? 3.268 -2.976 10.737 1.00 81.38 71 ASN A O 1
ATOM 531 N N . ARG A 1 72 ? 4.013 -1.779 8.982 1.00 82.25 72 ARG A N 1
ATOM 532 C CA . ARG A 1 72 ? 3.033 -0.701 9.157 1.00 82.25 72 ARG A CA 1
ATOM 533 C C . ARG A 1 72 ? 1.613 -1.169 8.869 1.00 82.25 72 ARG A C 1
ATOM 535 O O . ARG A 1 72 ? 0.754 -0.920 9.704 1.00 82.25 72 ARG A O 1
ATOM 542 N N . ALA A 1 73 ? 1.390 -1.900 7.777 1.00 82.81 73 ALA A N 1
ATOM 543 C CA . ALA A 1 73 ? 0.068 -2.424 7.428 1.00 82.81 73 ALA A CA 1
ATOM 544 C C . ALA A 1 73 ? -0.536 -3.263 8.570 1.00 82.81 73 ALA A C 1
ATOM 546 O O . ALA A 1 73 ? -1.700 -3.095 8.925 1.00 82.81 73 ALA A O 1
ATOM 547 N N . ILE A 1 74 ? 0.274 -4.129 9.189 1.00 82.44 74 ILE A N 1
ATOM 548 C CA . ILE A 1 74 ? -0.142 -4.946 10.341 1.00 82.44 74 ILE A CA 1
ATOM 549 C C . ILE A 1 74 ? -0.497 -4.060 11.542 1.00 82.44 74 ILE A C 1
ATOM 551 O O . ILE A 1 74 ? -1.509 -4.280 12.206 1.00 82.44 74 ILE A O 1
ATOM 555 N N . THR A 1 75 ? 0.323 -3.044 11.816 1.00 82.25 75 THR A N 1
ATOM 556 C CA . THR A 1 75 ? 0.108 -2.124 12.943 1.00 82.25 75 THR A CA 1
ATOM 557 C C . THR A 1 75 ? -1.167 -1.294 12.757 1.00 82.25 75 THR A C 1
ATOM 559 O O . THR A 1 75 ? -1.932 -1.129 13.705 1.00 82.25 75 THR A O 1
ATOM 562 N N . GLU A 1 76 ? -1.427 -0.803 11.544 1.00 84.00 76 GLU A N 1
ATOM 563 C CA . GLU A 1 76 ? -2.624 -0.020 11.207 1.00 84.00 76 GLU A CA 1
ATOM 564 C C . GLU A 1 76 ? -3.903 -0.862 11.297 1.00 84.00 76 GLU A C 1
ATOM 566 O O . GLU A 1 76 ?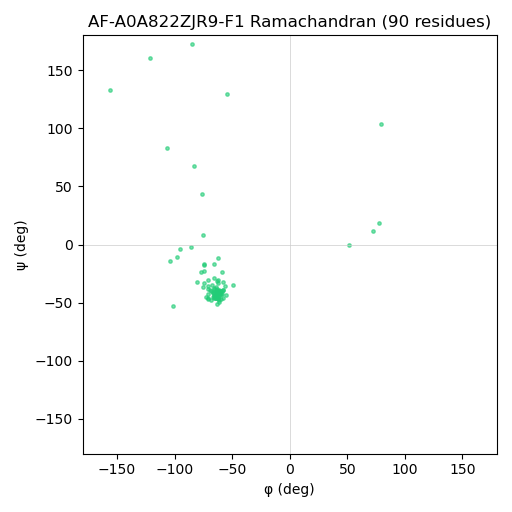 -4.896 -0.413 11.874 1.00 84.00 76 GLU A O 1
ATOM 571 N N . GLN A 1 77 ? -3.866 -2.116 10.833 1.00 85.38 77 GLN A N 1
ATOM 572 C CA . GLN A 1 77 ? -4.981 -3.055 11.002 1.00 85.38 77 GLN A CA 1
ATOM 573 C C . GLN A 1 77 ? -5.260 -3.353 12.483 1.00 85.38 77 GLN A C 1
ATOM 575 O O . GLN A 1 77 ? -6.413 -3.312 12.918 1.00 85.38 77 GLN A O 1
ATOM 580 N N . ALA A 1 78 ? -4.217 -3.602 13.282 1.00 82.62 78 ALA A N 1
ATOM 581 C CA . ALA A 1 78 ? -4.362 -3.845 14.717 1.00 82.62 78 ALA A CA 1
ATOM 582 C C . ALA A 1 78 ? -4.931 -2.622 15.458 1.00 82.62 78 ALA A C 1
ATOM 584 O O . ALA A 1 78 ? -5.789 -2.772 16.330 1.00 82.62 78 ALA A O 1
ATOM 585 N N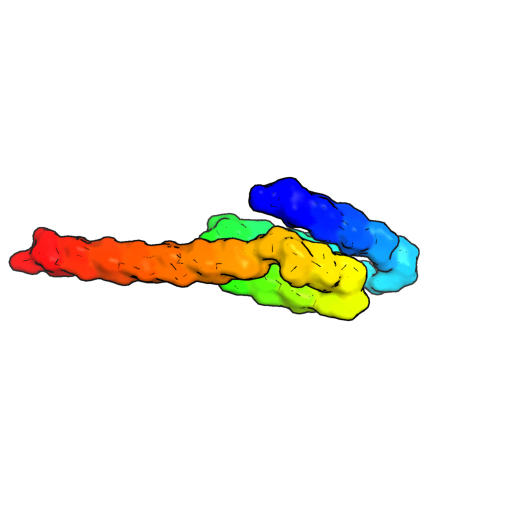 . LEU A 1 79 ? -4.500 -1.411 15.091 1.00 86.06 79 LEU A N 1
ATOM 586 C CA . LEU A 1 79 ? -5.041 -0.171 15.645 1.00 86.06 79 LEU A CA 1
ATOM 587 C C . LEU A 1 79 ? -6.528 -0.005 15.314 1.00 86.06 79 LEU A C 1
ATOM 589 O O . LEU A 1 79 ? -7.310 0.307 16.211 1.00 86.06 79 LEU A O 1
ATOM 593 N N . SER A 1 80 ? -6.924 -0.244 14.061 1.00 85.94 80 SER A N 1
ATOM 594 C CA . SER A 1 80 ? -8.328 -0.169 13.638 1.00 85.94 80 SER A CA 1
ATOM 595 C C . SER A 1 80 ? -9.208 -1.134 14.439 1.00 85.94 80 SER A C 1
ATOM 597 O O . SER A 1 80 ? -10.266 -0.748 14.941 1.00 85.94 80 SER A O 1
ATOM 599 N N . LEU A 1 81 ? -8.728 -2.363 14.659 1.00 85.19 81 LEU A N 1
ATOM 600 C CA . LEU A 1 81 ? -9.421 -3.346 15.487 1.00 85.19 81 LEU A CA 1
ATOM 601 C C . LEU A 1 81 ? -9.570 -2.861 16.938 1.00 85.19 81 LEU A C 1
ATOM 603 O O . LEU A 1 81 ? -10.676 -2.877 17.479 1.00 85.19 81 LEU A O 1
ATOM 607 N N . LEU A 1 82 ? -8.487 -2.384 17.559 1.00 86.94 82 LEU A N 1
ATOM 608 C CA . LEU A 1 82 ? -8.512 -1.864 18.931 1.00 86.94 82 LEU A CA 1
ATOM 609 C C . LEU A 1 82 ? -9.453 -0.662 19.082 1.00 86.94 82 LEU A C 1
ATOM 611 O O . LEU A 1 82 ? -10.189 -0.582 20.065 1.00 86.94 82 LEU A O 1
ATOM 615 N N . GLN A 1 83 ? -9.471 0.246 18.105 1.00 87.19 83 GLN A N 1
ATOM 616 C CA . GLN A 1 83 ? -10.396 1.379 18.080 1.00 87.19 83 GLN A CA 1
ATOM 617 C C . GLN A 1 83 ? -11.845 0.912 17.964 1.00 87.19 83 GLN A C 1
ATOM 619 O O . GLN A 1 83 ? -12.678 1.364 18.741 1.00 87.19 83 GLN A O 1
ATOM 624 N N . SER A 1 84 ? -12.141 -0.031 17.063 1.00 84.00 84 SER A N 1
ATOM 625 C CA . SER A 1 84 ? -13.496 -0.580 16.919 1.00 84.00 84 SER A CA 1
ATOM 626 C C . SER A 1 84 ? -14.006 -1.195 18.227 1.00 84.00 84 SER A C 1
ATOM 628 O O . SER A 1 84 ? -15.157 -0.978 18.607 1.00 84.00 84 SER A O 1
ATOM 630 N N . TYR A 1 85 ? -13.125 -1.877 18.964 1.00 80.88 85 TYR A N 1
ATOM 631 C CA . TYR A 1 85 ? -13.436 -2.466 20.259 1.00 80.88 85 TYR A CA 1
ATOM 632 C C . TYR A 1 85 ? -13.676 -1.395 21.333 1.00 80.88 85 TYR A C 1
ATOM 634 O O . TYR A 1 85 ? -14.692 -1.429 22.026 1.00 80.88 85 TYR A O 1
ATOM 642 N N . ALA A 1 86 ? -12.789 -0.401 21.436 1.00 82.12 86 ALA A N 1
ATOM 643 C CA . ALA A 1 86 ? -12.941 0.711 22.375 1.00 82.12 86 ALA A CA 1
ATOM 644 C C . ALA A 1 86 ? -14.209 1.537 22.101 1.00 82.12 86 ALA A C 1
ATOM 646 O O . ALA A 1 86 ? -14.915 1.915 23.039 1.00 82.12 86 ALA A O 1
ATOM 647 N N . THR A 1 87 ? -14.532 1.781 20.827 1.00 82.50 87 THR A N 1
ATOM 648 C CA . THR A 1 87 ? -15.786 2.420 20.427 1.00 82.50 87 THR A CA 1
ATOM 649 C C . THR A 1 87 ? -16.964 1.553 20.833 1.00 82.50 87 THR A C 1
ATOM 651 O O . THR A 1 87 ? -17.823 2.065 21.536 1.00 82.50 87 THR A O 1
ATOM 654 N N . SER A 1 88 ? -16.977 0.259 20.488 1.00 78.75 88 SER A N 1
ATOM 655 C CA . SER A 1 88 ? -18.072 -0.662 20.826 1.00 78.75 88 SER A CA 1
ATOM 656 C C . SER A 1 88 ? -18.367 -0.730 22.325 1.00 78.75 88 SER A C 1
ATOM 658 O O . SER A 1 88 ? -19.532 -0.854 22.681 1.00 78.75 88 SER A O 1
ATOM 660 N N . ILE A 1 89 ? -17.345 -0.644 23.183 1.00 77.94 89 ILE A N 1
ATOM 661 C CA . ILE A 1 89 ? -17.516 -0.592 24.645 1.00 77.94 89 ILE A CA 1
ATOM 662 C C . ILE A 1 89 ? -18.035 0.774 25.107 1.00 77.94 89 ILE A C 1
ATOM 664 O O . ILE A 1 89 ? -18.758 0.863 26.089 1.00 77.94 89 ILE A O 1
ATOM 668 N N . SER A 1 90 ? -17.657 1.855 24.426 1.00 72.12 90 SER A N 1
ATOM 669 C CA . SER A 1 90 ? -18.070 3.210 24.811 1.00 72.12 90 SER A CA 1
ATOM 670 C C . SER A 1 90 ? -19.513 3.541 24.406 1.00 72.12 90 SER A C 1
ATOM 672 O O . SER A 1 90 ? -20.105 4.446 24.986 1.00 72.12 90 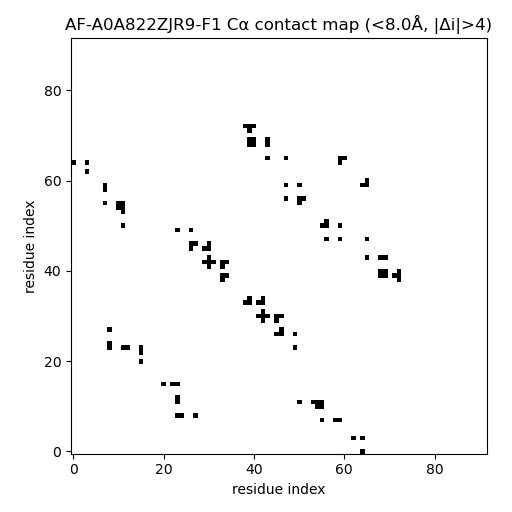SER A O 1
ATOM 674 N N . ILE A 1 91 ? -20.064 2.854 23.396 1.00 70.31 91 ILE A N 1
ATOM 675 C CA . ILE A 1 91 ? -21.467 2.995 22.957 1.00 70.31 91 ILE A CA 1
ATOM 676 C C . ILE A 1 91 ? -22.419 1.959 23.581 1.00 70.31 91 ILE A C 1
ATOM 678 O O . ILE A 1 91 ? -23.620 2.025 23.314 1.00 70.31 91 ILE A O 1
ATOM 682 N N . SER A 1 92 ? -21.901 1.015 24.376 1.00 53.66 92 SER A N 1
ATOM 683 C CA . SER A 1 92 ? -22.673 0.055 25.183 1.00 53.66 92 SER A CA 1
ATOM 684 C C . SER A 1 92 ? -22.852 0.546 26.612 1.00 53.66 92 SER A C 1
ATOM 686 O O . SER A 1 92 ? -23.982 0.429 27.132 1.00 53.66 92 SER A O 1
#

Radius of gyration: 16.69 Å; Cα contacts (8 Å, |Δi|>4): 60; chains: 1; bounding box: 42×19×49 Å

Solvent-accessible surface area (backbone atoms only — not comparable to full-atom values): 5131 Å² total; per-residue (Å²): 109,70,65,61,52,52,50,43,52,54,53,44,58,71,55,57,84,76,66,73,95,82,42,64,67,56,38,50,54,51,24,50,52,23,53,76,70,68,35,31,53,61,22,35,50,45,44,54,65,65,26,62,97,41,78,38,33,57,51,48,71,68,57,52,49,51,61,51,32,42,54,48,42,54,51,54,53,53,49,53,52,53,49,54,50,56,48,55,61,73,79,103

Secondary structure (DSSP, 8-state):
-HHHHHHHHHHHHTTTTTS-SS-HHHHHHHHHHHHHTT-HHHHHHHHHHHHTTSHHHHHHHHSSHHHHHHHHHHHHHHHHHHHHHHHHHH--

Organism: Nelumbo nucifera (NCBI:txid4432)

InterPro domains:
  IPR019133 MICOS complex subunit MIC60 [PF09731] (2-87)
  IPR019133 MICOS complex subunit MIC60 [PTHR15415] (2-91)

Sequence (92 aa):
MAHSLAHIASLLKVREDDQSGDGIESVINRVESFLAEGKLAEAADALEGGVRGSQAEEVIVIGDWVKQARNRAITEQALSLLQSYATSISIS

Mean predicted aligned error: 10.1 Å

Foldseek 3Di:
DVVLVVVLLVQQVVVVVPDDPPGPVVLSVQLVVCVVVLVLQSSLVSSCVRCPPHPSNVSSVVVCRSVVSVVVSVVVVVVVVVVVVVVVVVVD

pLDDT: mean 73.83, std 10.38, range [48.06, 87.19]